Protein AF-A0A4P6QB33-F1 (afdb_monomer_lite)

Secondary structure (DSSP, 8-state):
---HHHHHHHHHHHHHHHHHHHHHHHHHHHHHSS-S-----TTS-TTS-SS-HHHHHHHHHHHHHHHHHT-EEEEE--STT-S-EEEEESS--STT-BSSPHHHHHHHHHTTTSTT--GGG--

Radius of gyration: 20.93 Å; chains: 1; bounding box: 49×25×63 Å

Organism: NCBI:txid2498135

Structure (mmCIF, N/CA/C/O backbone):
data_AF-A0A4P6QB33-F1
#
_entry.id   AF-A0A4P6QB33-F1
#
loop_
_atom_site.group_PDB
_atom_site.id
_atom_site.type_symbol
_atom_site.label_atom_id
_atom_site.label_alt_id
_atom_site.label_comp_id
_atom_site.label_asym_id
_atom_site.label_entity_id
_atom_site.label_seq_id
_atom_site.pdbx_PDB_ins_code
_atom_site.Cartn_x
_atom_site.Cartn_y
_atom_site.Cartn_z
_atom_site.occupancy
_atom_site.B_iso_or_equiv
_atom_site.auth_seq_id
_atom_site.auth_comp_id
_atom_site.auth_asym_id
_atom_site.auth_atom_id
_atom_site.pdbx_PDB_model_num
ATOM 1 N N . MET A 1 1 ? 19.414 1.627 -5.807 1.00 48.09 1 MET A N 1
ATOM 2 C CA . MET A 1 1 ? 18.389 2.635 -5.484 1.00 48.09 1 MET A CA 1
ATOM 3 C C . MET A 1 1 ? 17.222 1.818 -4.961 1.00 48.09 1 MET A C 1
ATOM 5 O O . MET A 1 1 ? 16.695 1.039 -5.733 1.00 48.09 1 MET A O 1
ATOM 9 N N . MET A 1 2 ? 17.026 1.758 -3.642 1.00 47.34 2 MET A N 1
ATOM 10 C CA . MET A 1 2 ? 16.059 0.827 -3.038 1.00 47.34 2 MET A CA 1
ATOM 11 C C . MET A 1 2 ? 14.623 1.266 -3.344 1.00 47.34 2 MET A C 1
ATOM 13 O O . MET A 1 2 ? 14.389 2.452 -3.555 1.00 47.34 2 MET A O 1
ATOM 17 N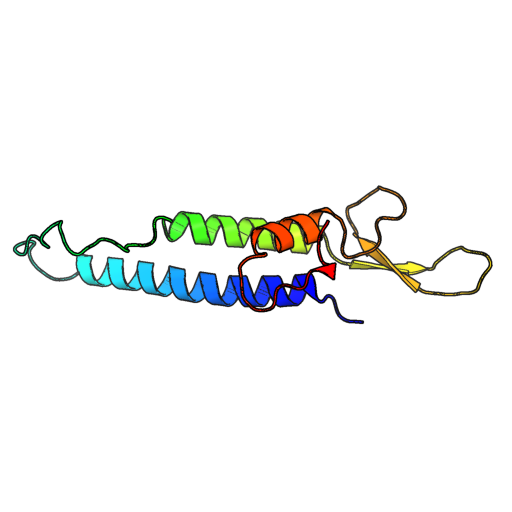 N . ASP A 1 3 ? 13.698 0.304 -3.338 1.00 64.62 3 ASP A N 1
ATOM 18 C CA . ASP A 1 3 ? 12.249 0.418 -3.560 1.00 64.62 3 ASP A CA 1
ATOM 19 C C . ASP A 1 3 ? 11.541 1.370 -2.570 1.00 64.62 3 ASP A C 1
ATOM 21 O O . ASP A 1 3 ? 10.749 0.954 -1.721 1.00 64.62 3 ASP A O 1
ATOM 25 N N . GLU A 1 4 ? 11.831 2.663 -2.669 1.00 85.44 4 GLU A N 1
ATOM 26 C CA . GLU A 1 4 ? 11.494 3.677 -1.669 1.00 85.44 4 GLU A CA 1
ATOM 27 C C . GLU A 1 4 ? 10.008 3.785 -1.287 1.00 85.44 4 GLU A C 1
ATOM 29 O O . GLU A 1 4 ? 9.722 3.769 -0.088 1.00 85.44 4 GLU A O 1
ATOM 34 N N . PRO A 1 5 ? 9.037 3.830 -2.223 1.00 92.38 5 PRO A N 1
ATOM 35 C CA . PRO A 1 5 ? 7.628 3.911 -1.834 1.00 92.38 5 PRO A CA 1
ATOM 36 C C . PRO A 1 5 ? 7.100 2.599 -1.238 1.00 92.38 5 PRO A C 1
ATOM 38 O O . PRO A 1 5 ? 6.248 2.625 -0.356 1.00 92.38 5 PRO A O 1
ATOM 41 N N . THR A 1 6 ? 7.604 1.444 -1.681 1.00 94.38 6 THR A N 1
ATOM 42 C CA . THR A 1 6 ? 7.147 0.124 -1.211 1.00 94.38 6 THR A CA 1
ATOM 43 C C . THR A 1 6 ? 7.629 -0.156 0.207 1.00 94.38 6 THR A C 1
ATOM 45 O O . THR A 1 6 ? 6.852 -0.646 1.025 1.00 94.38 6 THR A O 1
ATOM 48 N N . ALA A 1 7 ? 8.890 0.165 0.515 1.00 94.62 7 ALA A N 1
ATOM 49 C CA . ALA A 1 7 ? 9.418 0.044 1.871 1.00 94.62 7 ALA A CA 1
ATOM 50 C C . ALA A 1 7 ? 8.655 0.961 2.840 1.00 94.62 7 ALA A C 1
ATOM 52 O O . ALA A 1 7 ? 8.153 0.491 3.859 1.00 94.62 7 ALA A O 1
ATOM 53 N N . TRP A 1 8 ? 8.468 2.230 2.465 1.00 95.75 8 TRP A N 1
ATOM 54 C CA . TRP A 1 8 ? 7.712 3.190 3.270 1.00 95.75 8 TRP A CA 1
ATOM 55 C C . TRP A 1 8 ? 6.251 2.764 3.492 1.00 95.75 8 TRP A C 1
ATOM 57 O O . TRP A 1 8 ? 5.763 2.816 4.619 1.00 95.75 8 TRP A O 1
ATOM 67 N N . LEU A 1 9 ? 5.553 2.277 2.456 1.00 96.88 9 LEU A N 1
ATOM 68 C CA . LEU A 1 9 ? 4.184 1.761 2.594 1.00 96.88 9 LEU A CA 1
ATOM 69 C C . LEU A 1 9 ? 4.102 0.607 3.600 1.00 96.88 9 LEU A C 1
ATOM 71 O O . LEU A 1 9 ? 3.196 0.588 4.432 1.00 96.88 9 LEU A O 1
ATOM 75 N N . ARG A 1 10 ? 5.061 -0.330 3.566 1.00 96.62 10 ARG A N 1
ATOM 76 C CA . ARG A 1 10 ? 5.112 -1.441 4.528 1.00 96.62 10 ARG A CA 1
ATOM 77 C C . ARG A 1 10 ? 5.269 -0.933 5.960 1.00 96.62 10 ARG A C 1
ATOM 79 O O . ARG A 1 10 ? 4.524 -1.376 6.824 1.00 96.62 10 ARG A O 1
ATOM 86 N N . GLU A 1 11 ? 6.143 0.041 6.200 1.00 96.56 11 GLU A N 1
ATOM 87 C CA . GLU A 1 11 ? 6.308 0.646 7.529 1.00 96.56 11 GLU A CA 1
ATOM 88 C C . GLU A 1 11 ? 5.034 1.349 8.025 1.00 96.56 11 GLU A C 1
ATOM 90 O O . GLU A 1 11 ? 4.640 1.183 9.184 1.00 96.56 11 GLU A O 1
ATOM 95 N N . VAL A 1 12 ? 4.361 2.106 7.149 1.00 96.38 12 VAL A N 1
ATOM 96 C CA . VAL A 1 12 ? 3.084 2.767 7.464 1.00 96.38 12 VAL A CA 1
ATOM 97 C C . VAL A 1 12 ? 2.027 1.733 7.849 1.00 96.38 12 VAL A C 1
ATOM 99 O O . VAL A 1 12 ? 1.358 1.881 8.873 1.00 96.38 12 VAL A O 1
ATOM 102 N N . TRP A 1 13 ? 1.900 0.661 7.071 1.00 97.56 13 TRP A N 1
ATOM 103 C CA . TRP A 1 13 ? 0.946 -0.407 7.348 1.00 97.56 13 TRP A CA 1
ATOM 104 C C . TRP A 1 13 ? 1.282 -1.211 8.599 1.00 97.56 13 TRP A C 1
ATOM 106 O O . TRP A 1 13 ? 0.370 -1.558 9.341 1.00 97.56 13 TRP A O 1
ATOM 116 N N . ASP A 1 14 ? 2.557 -1.458 8.892 1.00 97.69 14 ASP A N 1
ATOM 117 C CA . ASP A 1 14 ? 2.975 -2.120 10.131 1.00 97.69 14 ASP A CA 1
ATOM 118 C C . ASP A 1 14 ? 2.629 -1.268 11.367 1.00 97.69 14 ASP A C 1
ATOM 120 O O . ASP A 1 14 ? 2.301 -1.791 12.437 1.00 97.69 14 ASP A O 1
ATOM 124 N N . ALA A 1 15 ? 2.684 0.063 11.254 1.00 95.06 15 ALA A N 1
ATOM 125 C CA . ALA A 1 15 ? 2.237 0.968 12.312 1.00 95.06 15 ALA A CA 1
ATOM 126 C C . ALA A 1 15 ? 0.704 0.991 12.459 1.00 95.06 15 ALA A C 1
ATOM 128 O O . ALA A 1 15 ? 0.191 0.913 13.583 1.00 95.06 15 ALA A O 1
ATOM 129 N N . ASP A 1 16 ? -0.025 1.061 11.343 1.00 93.88 16 ASP A N 1
ATOM 130 C CA . ASP A 1 16 ? -1.490 1.049 11.334 1.00 93.88 16 ASP A CA 1
ATOM 131 C C . ASP A 1 16 ? -2.042 -0.292 11.854 1.00 93.88 16 ASP A C 1
ATOM 133 O O . ASP A 1 16 ? -2.946 -0.303 12.688 1.00 93.88 16 ASP A O 1
ATOM 137 N N . GLU A 1 17 ? -1.453 -1.422 11.452 1.00 95.25 17 GLU A N 1
ATOM 138 C CA . GLU A 1 17 ? -1.830 -2.760 11.915 1.00 95.25 17 GLU A CA 1
ATOM 139 C C . GLU A 1 17 ? -1.619 -2.916 13.425 1.00 95.25 17 GLU A C 1
ATOM 141 O O . GLU A 1 17 ? -2.519 -3.384 14.127 1.00 95.25 17 GLU A O 1
ATOM 146 N N . ARG A 1 18 ? -0.460 -2.495 13.954 1.00 94.44 18 ARG A N 1
ATOM 147 C CA . ARG A 1 18 ? -0.213 -2.510 15.407 1.00 94.44 18 ARG A CA 1
ATOM 148 C C . ARG A 1 18 ? -1.266 -1.699 16.162 1.00 94.44 18 ARG A C 1
ATOM 150 O O . ARG A 1 18 ? -1.750 -2.153 17.197 1.00 94.44 18 ARG A O 1
ATOM 157 N N . SER A 1 19 ? -1.644 -0.537 15.631 1.00 89.06 19 SER A N 1
ATOM 158 C CA . SER A 1 19 ? -2.665 0.324 16.239 1.00 89.06 19 SER A CA 1
ATOM 159 C C . SER A 1 19 ? -4.054 -0.322 16.193 1.00 89.06 19 SER A C 1
ATOM 161 O O . SER A 1 19 ? -4.749 -0.349 17.207 1.00 89.06 19 SER A O 1
ATOM 163 N N . ALA A 1 20 ? -4.439 -0.910 15.057 1.00 89.19 20 ALA A N 1
ATOM 164 C CA . ALA A 1 20 ? -5.718 -1.603 14.897 1.00 89.19 20 ALA A CA 1
ATOM 165 C C . ALA A 1 20 ? -5.846 -2.803 15.850 1.00 89.19 20 ALA A C 1
ATOM 167 O O . ALA A 1 20 ? -6.857 -2.946 16.538 1.00 89.19 20 ALA A O 1
ATOM 168 N N . ARG A 1 21 ? -4.793 -3.624 15.962 1.00 88.31 21 ARG A N 1
ATOM 1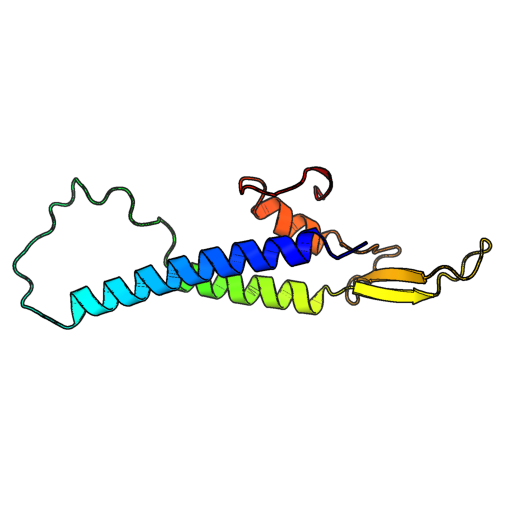69 C CA . ARG A 1 21 ? -4.762 -4.787 16.867 1.00 88.31 21 ARG A CA 1
ATOM 170 C C . ARG A 1 21 ? -4.837 -4.392 18.342 1.00 88.31 21 ARG A C 1
ATOM 172 O O . ARG A 1 21 ? -5.448 -5.110 19.134 1.00 88.31 21 ARG A O 1
ATOM 179 N N . ALA A 1 22 ? -4.242 -3.258 18.719 1.00 85.44 22 ALA A N 1
ATOM 180 C CA . ALA A 1 22 ? -4.338 -2.736 20.081 1.00 85.44 22 ALA A CA 1
ATOM 181 C C . ALA A 1 22 ? -5.776 -2.314 20.437 1.00 85.44 22 ALA A C 1
ATOM 183 O O . ALA A 1 22 ? -6.233 -2.588 21.546 1.00 85.44 22 ALA A O 1
ATOM 184 N N . ILE A 1 23 ? -6.502 -1.700 19.493 1.00 81.69 23 ILE A N 1
ATOM 185 C CA . ILE A 1 23 ? -7.911 -1.312 19.676 1.00 81.69 23 ILE A CA 1
ATOM 186 C C . ILE A 1 23 ? -8.805 -2.550 19.816 1.00 81.69 23 ILE A C 1
ATOM 188 O O . ILE A 1 23 ? -9.616 -2.609 20.740 1.00 81.69 23 ILE A O 1
ATOM 192 N N . ASP A 1 24 ? -8.636 -3.544 18.942 1.00 75.62 24 ASP A N 1
ATOM 193 C CA . ASP A 1 24 ? -9.416 -4.789 18.977 1.00 75.62 24 ASP A CA 1
ATOM 194 C C . ASP A 1 24 ? -9.224 -5.540 20.309 1.00 75.62 24 ASP A C 1
ATOM 196 O O . ASP A 1 24 ? -10.184 -5.871 21.007 1.00 75.62 24 ASP A O 1
ATOM 200 N N . SER A 1 25 ? -7.971 -5.668 20.756 1.00 66.94 25 SER A N 1
ATOM 201 C CA . SER A 1 25 ? -7.637 -6.300 22.041 1.00 66.94 25 SER A CA 1
ATOM 202 C C . SER A 1 25 ? -8.259 -5.570 23.240 1.00 66.94 25 SER A C 1
ATOM 204 O O . SER A 1 25 ? -8.743 -6.206 24.176 1.00 66.94 25 SER A O 1
ATOM 206 N N . ALA A 1 26 ? -8.286 -4.233 23.219 1.00 60.84 26 ALA A N 1
ATOM 207 C CA . ALA A 1 26 ? -8.917 -3.437 24.271 1.00 60.84 26 ALA A CA 1
ATOM 208 C C . ALA A 1 26 ? -10.453 -3.563 24.261 1.00 60.84 26 ALA A C 1
ATOM 210 O O . ALA A 1 26 ? -11.074 -3.580 25.326 1.00 60.84 26 ALA A O 1
ATOM 211 N N . SER A 1 27 ? -11.066 -3.698 23.078 1.00 58.94 27 SER A N 1
ATOM 212 C CA . SER A 1 27 ? -12.504 -3.959 22.936 1.00 58.94 27 SER A CA 1
ATOM 213 C C . SER A 1 27 ? -12.888 -5.306 23.558 1.00 58.94 27 SER A C 1
ATOM 215 O O . SER A 1 27 ? -13.860 -5.394 24.307 1.00 58.94 27 SER A O 1
ATOM 217 N N . VAL A 1 28 ? -12.076 -6.345 23.343 1.00 54.44 28 VAL A N 1
ATOM 218 C CA . VAL A 1 28 ? -12.279 -7.676 23.938 1.00 54.44 28 VAL A CA 1
ATOM 219 C C . VAL A 1 28 ? -12.172 -7.644 25.469 1.00 54.44 28 VAL A C 1
ATOM 221 O O . VAL A 1 28 ? -13.015 -8.228 26.151 1.00 54.44 28 VAL A O 1
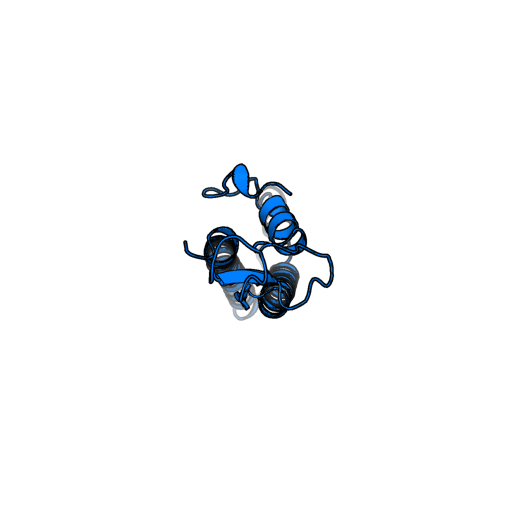ATOM 224 N N . ILE A 1 29 ? -11.204 -6.911 26.032 1.00 50.81 29 ILE A N 1
ATOM 225 C CA . ILE A 1 29 ? -11.030 -6.793 27.493 1.00 50.81 29 ILE A CA 1
ATOM 226 C C . ILE A 1 29 ? -12.239 -6.117 28.158 1.00 50.81 29 ILE A C 1
ATOM 228 O O . ILE A 1 29 ? -12.682 -6.576 29.208 1.00 50.81 29 ILE A O 1
ATOM 232 N N . LEU A 1 30 ? -12.827 -5.092 27.530 1.00 52.09 30 LEU A N 1
ATOM 233 C CA . LEU A 1 30 ? -14.056 -4.452 28.024 1.00 52.09 30 LEU A CA 1
ATOM 234 C C . LEU A 1 30 ? -15.288 -5.372 27.983 1.00 52.09 30 LEU A C 1
ATOM 236 O O . LEU A 1 30 ? -16.281 -5.069 28.637 1.00 52.09 30 LEU A O 1
ATOM 240 N N . THR A 1 31 ? -15.249 -6.471 27.223 1.00 51.84 31 THR A N 1
ATOM 241 C CA . THR A 1 31 ? -16.415 -7.350 27.028 1.00 51.84 31 THR A CA 1
ATOM 242 C C . THR A 1 31 ? -16.374 -8.616 27.899 1.00 51.84 31 THR A C 1
ATOM 244 O O . THR A 1 31 ? -17.413 -9.233 28.113 1.00 51.84 31 THR A O 1
ATOM 247 N N . ILE A 1 32 ? -15.204 -9.024 28.416 1.00 47.69 32 ILE A N 1
ATOM 248 C CA . ILE A 1 32 ? -15.018 -10.332 29.090 1.00 47.69 32 ILE A CA 1
ATOM 249 C C . ILE A 1 32 ? -15.077 -10.259 30.635 1.00 47.69 32 ILE A C 1
ATOM 251 O O . ILE A 1 32 ? -15.118 -11.293 31.298 1.00 47.69 32 ILE A O 1
ATOM 255 N N . GLY A 1 33 ? -15.189 -9.077 31.244 1.00 50.22 33 GLY A N 1
ATOM 256 C CA . GLY A 1 33 ? -15.356 -8.939 32.695 1.00 50.22 33 GLY A CA 1
ATOM 257 C C . GLY A 1 33 ? -16.316 -7.813 33.061 1.00 50.22 33 GLY A C 1
ATOM 258 O O . GLY A 1 33 ? -16.090 -6.676 32.676 1.00 50.22 33 GLY A O 1
ATOM 259 N N . ASP A 1 34 ? -17.338 -8.155 33.843 1.00 42.34 34 ASP A N 1
ATOM 260 C CA . ASP A 1 34 ? -18.316 -7.286 34.506 1.00 42.34 34 ASP A CA 1
ATOM 261 C C . ASP A 1 34 ? -19.539 -6.791 33.712 1.00 42.34 34 ASP A C 1
ATOM 263 O O . ASP A 1 34 ? -19.495 -5.962 32.811 1.00 42.34 34 ASP A O 1
ATOM 267 N N . THR A 1 35 ? -20.696 -7.283 34.168 1.00 45.19 35 THR A N 1
ATOM 268 C CA . THR A 1 35 ? -21.888 -6.499 34.519 1.00 45.19 35 THR A CA 1
ATOM 269 C C . THR A 1 35 ? -21.955 -5.099 33.896 1.00 45.19 35 THR A C 1
ATOM 271 O O . THR A 1 35 ? -21.424 -4.128 34.433 1.00 45.19 35 THR A O 1
ATOM 274 N N . VAL A 1 36 ? -22.702 -4.971 32.798 1.00 45.44 36 VAL A N 1
ATOM 275 C CA . VAL A 1 36 ? -23.036 -3.680 32.185 1.00 45.44 36 VAL A CA 1
ATOM 276 C C . VAL A 1 36 ? -23.916 -2.871 33.147 1.00 45.44 36 VAL A C 1
ATOM 278 O O . VAL A 1 36 ? -25.143 -2.929 33.109 1.00 45.44 36 VAL A O 1
ATOM 281 N N . ARG A 1 37 ? -23.294 -2.091 34.034 1.00 45.00 37 ARG A N 1
ATOM 282 C CA . ARG A 1 37 ? -23.941 -0.962 34.712 1.00 45.00 37 ARG A CA 1
ATOM 283 C C . ARG A 1 37 ? -22.980 0.212 34.821 1.00 45.00 37 ARG A C 1
ATOM 285 O O . ARG A 1 37 ? -22.516 0.586 35.887 1.00 45.00 37 ARG A O 1
ATOM 292 N N . GLY A 1 38 ? -22.727 0.803 33.667 1.00 38.75 38 GLY A N 1
ATOM 293 C CA . GLY A 1 38 ? -22.021 2.062 33.519 1.00 38.75 38 GLY A CA 1
ATOM 294 C C . GLY A 1 38 ? -22.227 2.537 32.097 1.00 38.75 38 GLY A C 1
ATOM 295 O O . GLY A 1 38 ? -21.399 2.278 31.234 1.00 38.75 38 GLY A O 1
ATOM 296 N N . SER A 1 39 ? -23.381 3.154 31.842 1.00 45.19 39 SER A N 1
ATOM 297 C CA . SER A 1 39 ? -23.625 3.921 30.623 1.00 45.19 39 SER A CA 1
ATOM 298 C C . SER A 1 39 ? -22.492 4.930 30.476 1.00 45.19 39 SER A C 1
ATOM 300 O O . SER A 1 39 ? -22.464 5.924 31.200 1.00 45.19 39 SER A O 1
ATOM 302 N N . ILE A 1 40 ? -21.561 4.671 29.561 1.00 50.38 40 ILE A N 1
ATOM 303 C CA . ILE A 1 40 ? -20.620 5.686 29.095 1.00 50.38 40 ILE A CA 1
ATOM 304 C C . ILE A 1 40 ? -21.489 6.826 28.539 1.00 50.38 40 ILE A C 1
ATOM 306 O O . ILE A 1 40 ? -22.298 6.560 27.645 1.00 50.38 40 ILE A O 1
ATOM 310 N N . PRO A 1 41 ? -21.404 8.057 29.075 1.00 45.22 41 PRO A N 1
ATOM 311 C CA . PRO A 1 41 ? -22.171 9.175 28.546 1.00 45.22 41 PRO A CA 1
ATOM 312 C C . PRO A 1 41 ? -21.804 9.368 27.067 1.00 45.22 41 PRO A C 1
ATOM 314 O O . PRO A 1 41 ? -20.616 9.346 26.727 1.00 45.22 41 PRO A O 1
ATOM 317 N N . PRO A 1 42 ? -22.783 9.539 26.165 1.00 47.88 42 PRO A N 1
ATOM 318 C CA . PRO A 1 42 ? -22.522 9.612 24.729 1.00 47.88 42 PRO A CA 1
ATOM 319 C C . PRO A 1 42 ? -21.727 10.864 24.305 1.00 47.88 42 PRO A C 1
ATOM 321 O O . PRO A 1 42 ? -21.259 10.922 23.168 1.00 47.88 42 PRO A O 1
ATOM 324 N N . GLU A 1 43 ? -21.528 11.847 25.189 1.00 48.25 43 GLU A N 1
ATOM 325 C CA . GLU A 1 43 ? -20.941 13.146 24.833 1.00 48.25 43 GLU A CA 1
ATOM 326 C C . GLU A 1 43 ? -19.405 13.197 24.678 1.00 48.25 43 GLU A C 1
ATOM 328 O O . GLU A 1 43 ? -18.937 14.019 23.884 1.00 48.25 43 GLU A O 1
ATOM 333 N N . ASP A 1 44 ? -18.631 12.298 25.304 1.00 43.88 44 ASP A N 1
ATOM 334 C CA . ASP A 1 44 ? -17.149 12.371 25.312 1.00 43.88 44 ASP A CA 1
ATOM 335 C C . ASP A 1 44 ? -16.439 11.302 24.450 1.00 43.88 44 ASP A C 1
ATOM 337 O O . ASP A 1 44 ? -15.212 11.228 24.396 1.00 43.88 44 ASP A O 1
ATOM 341 N N . SER A 1 45 ? -17.189 10.497 23.688 1.00 45.72 45 SER A N 1
ATOM 342 C CA . SER A 1 45 ? -16.648 9.417 22.832 1.00 45.72 45 SER A CA 1
ATOM 343 C C . SER A 1 45 ? -16.154 9.859 21.440 1.00 45.72 45 SER A C 1
ATOM 345 O O . SER A 1 45 ? -15.911 9.023 20.566 1.00 45.72 45 SER A O 1
ATOM 347 N N . LYS A 1 46 ? -16.004 11.168 21.203 1.00 43.62 46 LYS A N 1
ATOM 348 C CA . LYS A 1 46 ? -15.985 11.785 19.857 1.00 43.62 46 LYS A CA 1
ATOM 349 C C . LYS A 1 46 ? -14.808 11.440 18.935 1.00 43.62 46 LYS A C 1
ATOM 351 O O . LYS A 1 46 ? -14.788 11.913 17.806 1.00 43.62 46 LYS A O 1
ATOM 356 N N . PHE A 1 47 ? -13.870 10.597 19.353 1.00 45.41 47 PHE A N 1
ATOM 357 C CA . PHE A 1 47 ? -12.784 10.132 18.486 1.00 45.41 47 PHE A CA 1
ATOM 358 C C . PHE A 1 47 ? -12.522 8.630 18.612 1.00 45.41 47 PHE A C 1
ATOM 360 O O . PHE A 1 47 ? -11.379 8.182 18.524 1.00 45.41 47 PHE A O 1
ATOM 367 N N . ARG A 1 48 ? -13.569 7.807 18.763 1.00 50.50 48 ARG A N 1
ATOM 368 C CA . ARG A 1 48 ? -13.450 6.441 18.238 1.00 50.50 48 ARG A CA 1
ATOM 369 C C . ARG A 1 48 ? -13.220 6.578 16.734 1.00 50.50 48 ARG A C 1
ATOM 371 O O . ARG A 1 48 ? -14.055 7.157 16.045 1.00 50.50 48 ARG A O 1
ATOM 378 N N . SER A 1 49 ? -12.041 6.146 16.277 1.00 57.66 49 SER A N 1
ATOM 379 C CA . SER A 1 49 ? -11.665 6.049 14.863 1.00 57.66 49 SER A CA 1
ATOM 380 C C . SER A 1 49 ? -12.896 5.691 14.030 1.00 57.66 49 SER A C 1
ATOM 382 O O . SER A 1 49 ? -13.516 4.662 14.280 1.00 57.66 49 SER A O 1
ATOM 384 N N . LEU A 1 50 ? -13.253 6.537 13.058 1.00 68.00 50 LEU A N 1
ATOM 385 C CA . LEU A 1 50 ? -14.381 6.299 12.142 1.00 68.00 50 LEU A CA 1
ATOM 386 C C . LEU A 1 50 ? -14.199 5.028 11.289 1.00 68.00 50 LEU A C 1
ATOM 388 O O . LEU A 1 50 ? -15.089 4.670 10.527 1.00 68.00 50 LEU A O 1
ATOM 392 N N . ILE A 1 51 ? -13.038 4.378 11.387 1.00 77.94 51 ILE A N 1
ATOM 393 C CA . ILE A 1 51 ? -12.679 3.164 10.667 1.00 77.94 51 ILE A CA 1
ATOM 394 C C . ILE A 1 51 ? -12.752 1.983 11.640 1.00 77.94 51 ILE A C 1
ATOM 396 O O . ILE A 1 51 ? -12.052 1.988 12.659 1.00 77.94 51 ILE A O 1
ATOM 400 N N . ASP A 1 52 ? -13.572 0.986 11.296 1.00 87.06 52 ASP A N 1
ATOM 401 C CA . ASP A 1 52 ? -13.614 -0.322 11.955 1.00 87.06 52 ASP A CA 1
ATOM 402 C C . ASP A 1 52 ? -12.218 -0.983 11.881 1.00 87.06 52 ASP A C 1
ATOM 404 O O . ASP A 1 52 ? -11.646 -1.078 10.787 1.00 87.06 52 ASP A O 1
ATOM 408 N N . PRO A 1 53 ? -11.627 -1.423 13.010 1.00 89.81 53 PRO A N 1
ATOM 409 C CA . PRO A 1 53 ? -10.320 -2.078 13.007 1.00 89.81 53 PRO A CA 1
ATOM 410 C C . PRO A 1 53 ? -10.240 -3.299 12.080 1.00 89.81 53 PRO A C 1
ATOM 412 O O . PRO A 1 53 ? -9.200 -3.520 11.460 1.00 89.81 53 PRO A O 1
ATOM 415 N N . THR A 1 54 ? -11.325 -4.062 11.940 1.00 90.06 54 THR A N 1
ATOM 416 C CA . THR A 1 54 ? -11.414 -5.234 11.057 1.00 90.06 54 THR A CA 1
ATOM 417 C C . THR A 1 54 ? -11.293 -4.821 9.596 1.00 90.06 54 THR A C 1
ATOM 419 O O . THR A 1 54 ? -10.502 -5.406 8.852 1.00 90.06 54 THR A O 1
ATOM 422 N N . ASP A 1 55 ? -12.011 -3.768 9.199 1.00 90.56 55 ASP A N 1
ATOM 423 C CA . ASP A 1 55 ? -11.970 -3.239 7.834 1.00 90.56 55 ASP A CA 1
ATOM 424 C C . ASP A 1 55 ? -10.587 -2.671 7.499 1.00 90.56 55 ASP A C 1
ATOM 426 O O . ASP A 1 55 ? -10.074 -2.874 6.395 1.00 90.56 55 ASP A O 1
ATOM 430 N N . LEU A 1 56 ? -9.940 -1.994 8.456 1.00 92.38 56 LEU A N 1
ATOM 431 C CA . LEU A 1 56 ? -8.577 -1.492 8.282 1.00 92.38 56 LEU A CA 1
ATOM 432 C C . LEU A 1 56 ? -7.580 -2.635 8.054 1.00 92.38 56 LEU A C 1
ATOM 434 O O . LEU A 1 56 ? -6.758 -2.553 7.140 1.00 92.38 56 LEU A O 1
ATOM 438 N N . LEU A 1 57 ? -7.658 -3.700 8.856 1.00 95.06 57 LEU A N 1
ATOM 439 C CA . LEU A 1 57 ? -6.796 -4.874 8.707 1.00 95.06 57 LEU A CA 1
ATOM 440 C C . LEU A 1 57 ? -7.032 -5.581 7.366 1.00 95.06 57 LEU A C 1
ATOM 442 O O . LEU A 1 57 ? -6.066 -5.942 6.693 1.00 95.06 57 LEU A O 1
ATOM 446 N N . ALA A 1 58 ? -8.293 -5.724 6.945 1.00 96.12 58 ALA A N 1
ATOM 447 C CA . ALA A 1 58 ? -8.642 -6.297 5.648 1.00 96.12 58 ALA A CA 1
ATOM 448 C C . ALA A 1 58 ? -8.104 -5.451 4.480 1.00 96.12 58 ALA A C 1
ATOM 450 O O . ALA A 1 58 ? -7.562 -6.001 3.518 1.00 96.12 58 ALA A O 1
ATOM 451 N N . ARG A 1 59 ? -8.184 -4.114 4.574 1.00 96.38 59 ARG A N 1
ATOM 452 C CA . ARG A 1 59 ? -7.593 -3.205 3.580 1.00 96.38 59 ARG A CA 1
ATOM 453 C C . ARG A 1 59 ? -6.074 -3.357 3.508 1.00 96.38 59 ARG A C 1
ATOM 455 O O . ARG A 1 59 ? -5.544 -3.498 2.411 1.00 96.38 59 ARG A O 1
ATOM 462 N N . ILE A 1 60 ? -5.384 -3.356 4.651 1.00 97.25 60 ILE A N 1
ATOM 463 C CA . ILE A 1 60 ? -3.921 -3.515 4.712 1.00 97.25 60 ILE A CA 1
ATOM 464 C C . ILE A 1 60 ? -3.489 -4.847 4.084 1.00 97.25 60 ILE A C 1
ATOM 466 O O . ILE A 1 60 ? -2.535 -4.876 3.305 1.00 97.25 60 ILE A O 1
ATOM 470 N N . ASP A 1 61 ? -4.190 -5.946 4.382 1.00 98.19 61 ASP A N 1
ATOM 471 C CA . ASP A 1 61 ? -3.911 -7.252 3.771 1.00 98.19 61 ASP A CA 1
ATOM 472 C C . ASP A 1 61 ? -4.075 -7.207 2.243 1.00 98.19 61 ASP A C 1
ATOM 474 O O . ASP A 1 61 ? -3.190 -7.651 1.507 1.00 98.19 61 ASP A O 1
ATOM 478 N N . ALA A 1 62 ? -5.160 -6.605 1.749 1.00 98.19 62 ALA A N 1
ATOM 479 C CA . ALA A 1 62 ? -5.382 -6.443 0.316 1.00 98.19 62 ALA A CA 1
ATOM 480 C C . ALA A 1 62 ? -4.277 -5.604 -0.352 1.00 98.19 62 ALA A C 1
ATOM 482 O O . ALA A 1 62 ? -3.731 -6.007 -1.380 1.00 98.19 62 ALA A O 1
ATOM 483 N N . GLU A 1 63 ? -3.903 -4.467 0.234 1.00 97.81 63 GLU A N 1
ATOM 484 C CA . GLU A 1 63 ? -2.876 -3.576 -0.316 1.00 97.81 63 GLU A CA 1
ATOM 485 C C . GLU A 1 63 ? -1.480 -4.221 -0.318 1.00 97.81 63 GLU A C 1
ATOM 487 O O . GLU A 1 63 ? -0.748 -4.096 -1.305 1.00 97.81 63 GLU A O 1
ATOM 492 N N . ARG A 1 64 ? -1.127 -4.997 0.718 1.00 97.88 64 ARG A N 1
ATOM 493 C CA . ARG A 1 64 ? 0.114 -5.793 0.738 1.00 97.88 64 ARG A CA 1
ATOM 494 C C . ARG A 1 64 ? 0.157 -6.812 -0.396 1.00 97.88 64 ARG A C 1
ATOM 496 O O . ARG A 1 64 ? 1.164 -6.888 -1.098 1.00 97.88 64 ARG A O 1
ATOM 503 N N . ARG A 1 65 ? -0.943 -7.535 -0.634 1.00 97.44 65 ARG A N 1
ATOM 504 C CA . ARG A 1 65 ? -1.039 -8.485 -1.757 1.00 97.44 65 ARG A CA 1
ATOM 505 C C . ARG A 1 65 ? -0.902 -7.783 -3.105 1.00 97.44 65 ARG A C 1
ATOM 507 O O . ARG A 1 65 ? -0.263 -8.326 -4.004 1.00 97.44 65 ARG A O 1
ATOM 514 N N . ILE A 1 66 ? -1.446 -6.571 -3.250 1.00 96.25 66 ILE A N 1
ATOM 515 C CA . ILE A 1 66 ? -1.249 -5.771 -4.466 1.00 96.25 66 ILE A CA 1
ATOM 516 C C . ILE A 1 66 ? 0.238 -5.432 -4.654 1.00 96.25 66 ILE A C 1
ATOM 518 O O . ILE A 1 66 ? 0.741 -5.580 -5.767 1.00 96.25 66 ILE A O 1
ATOM 522 N N . LEU A 1 67 ? 0.972 -5.043 -3.603 1.00 94.81 67 LEU A N 1
ATOM 523 C CA . LEU A 1 67 ? 2.419 -4.797 -3.722 1.00 94.81 67 LEU A CA 1
ATOM 524 C C . LEU A 1 67 ? 3.215 -6.060 -4.070 1.00 94.81 67 LEU A C 1
ATOM 526 O O . LEU A 1 67 ? 4.146 -5.979 -4.870 1.00 94.81 67 LEU A O 1
ATOM 530 N N . ASP A 1 68 ? 2.851 -7.216 -3.514 1.00 94.69 68 ASP A N 1
ATOM 531 C CA . ASP A 1 68 ? 3.522 -8.486 -3.821 1.00 94.69 68 ASP A CA 1
ATOM 532 C C . ASP A 1 68 ? 3.353 -8.872 -5.300 1.00 94.69 68 ASP A C 1
ATOM 534 O O . ASP A 1 68 ? 4.298 -9.338 -5.946 1.00 94.69 68 ASP A O 1
ATOM 538 N N . VAL A 1 69 ? 2.165 -8.614 -5.857 1.00 94.81 69 VAL A N 1
ATOM 539 C CA . VAL A 1 69 ? 1.856 -8.770 -7.285 1.00 94.81 69 VAL A CA 1
ATOM 540 C C . VAL A 1 69 ? 2.626 -7.737 -8.119 1.00 94.81 69 VAL A C 1
ATOM 542 O O . VAL A 1 69 ? 3.209 -8.075 -9.144 1.00 94.81 69 VAL A O 1
ATOM 545 N N . HIS A 1 70 ? 2.727 -6.488 -7.663 1.00 93.62 70 HIS A N 1
ATOM 546 C CA . HIS A 1 70 ? 3.404 -5.404 -8.381 1.00 93.62 70 HIS A CA 1
ATOM 547 C C . HIS A 1 70 ? 4.913 -5.286 -8.111 1.00 93.62 70 HIS A C 1
ATOM 549 O O . HIS A 1 70 ? 5.471 -4.206 -8.270 1.00 93.62 70 HIS A O 1
ATOM 555 N N . ARG A 1 71 ? 5.611 -6.373 -7.776 1.00 91.44 71 ARG A N 1
ATOM 556 C CA . ARG A 1 71 ? 7.048 -6.356 -7.440 1.00 91.44 71 ARG A CA 1
ATOM 557 C C . ARG A 1 71 ? 7.988 -5.973 -8.605 1.00 91.44 71 ARG A C 1
ATOM 559 O O . ARG A 1 71 ? 7.655 -6.250 -9.769 1.00 91.44 71 ARG A O 1
ATOM 566 N N . PRO A 1 72 ? 9.175 -5.402 -8.310 1.00 90.88 72 PRO A N 1
ATOM 567 C CA . PRO A 1 72 ? 10.199 -5.130 -9.311 1.00 90.88 72 PRO A CA 1
ATOM 568 C C . PRO A 1 72 ? 10.827 -6.431 -9.825 1.00 90.88 72 PRO A C 1
ATOM 570 O O . PRO A 1 72 ? 11.085 -7.372 -9.075 1.00 90.88 72 PRO A O 1
ATOM 573 N N . VAL A 1 73 ? 11.107 -6.471 -11.123 1.00 88.94 73 VAL A N 1
ATOM 574 C CA . VAL A 1 73 ? 11.880 -7.515 -11.797 1.00 88.94 73 VAL A CA 1
ATOM 575 C C . VAL A 1 73 ? 12.987 -6.837 -12.580 1.00 88.94 73 VAL A C 1
ATOM 577 O O . VAL A 1 73 ? 12.748 -5.898 -13.343 1.00 88.94 73 VAL A O 1
ATOM 580 N N . ARG A 1 74 ? 14.211 -7.331 -12.396 1.00 87.69 74 ARG A N 1
ATOM 581 C CA . ARG A 1 74 ? 15.365 -6.882 -13.169 1.00 87.69 74 ARG A CA 1
ATOM 582 C C . ARG A 1 74 ? 15.328 -7.518 -14.543 1.00 87.69 74 ARG A C 1
ATOM 584 O O . ARG A 1 74 ? 15.390 -8.739 -14.665 1.00 87.69 74 ARG A O 1
ATOM 591 N N . VAL A 1 75 ? 15.253 -6.682 -15.567 1.00 85.12 75 VAL A N 1
ATOM 592 C CA . VAL A 1 75 ? 15.321 -7.107 -16.963 1.00 85.12 75 VAL A CA 1
ATOM 593 C C . VAL A 1 75 ? 16.514 -6.449 -17.636 1.00 85.12 75 VAL A C 1
ATOM 595 O O . VAL A 1 75 ? 16.871 -5.309 -17.328 1.00 85.12 75 VAL A O 1
ATOM 598 N N . ARG A 1 76 ? 17.146 -7.178 -18.556 1.00 81.44 76 ARG A N 1
ATOM 599 C CA . ARG A 1 76 ? 18.237 -6.637 -19.365 1.00 81.44 76 ARG A CA 1
ATOM 600 C C . ARG A 1 76 ? 17.652 -5.620 -20.345 1.00 81.44 76 ARG A C 1
ATOM 602 O O . ARG A 1 76 ? 16.739 -5.960 -21.101 1.00 81.44 76 ARG A O 1
ATOM 609 N N . SER A 1 77 ? 18.140 -4.383 -20.316 1.00 76.69 77 SER A N 1
ATOM 610 C CA . SER A 1 77 ? 17.788 -3.387 -21.324 1.00 76.69 77 SER A CA 1
ATOM 611 C C . SER A 1 77 ? 18.375 -3.828 -22.661 1.00 76.69 77 SER A C 1
ATOM 613 O O . SER A 1 77 ? 19.543 -4.193 -22.745 1.00 76.69 77 SER A O 1
ATOM 615 N N . THR A 1 78 ? 17.548 -3.860 -23.702 1.00 68.06 78 THR A N 1
ATOM 616 C CA . THR A 1 78 ? 17.934 -4.312 -25.050 1.00 68.06 78 THR A CA 1
ATOM 617 C C . THR A 1 78 ? 18.321 -3.143 -25.966 1.00 68.06 78 THR A C 1
ATOM 619 O O . THR A 1 78 ? 18.342 -3.306 -27.179 1.00 68.06 78 THR A O 1
ATOM 622 N N . GLY A 1 79 ? 18.564 -1.952 -25.403 1.00 65.88 79 GLY A N 1
ATOM 623 C CA . GLY A 1 79 ? 18.863 -0.733 -26.161 1.00 65.88 79 GLY A CA 1
ATOM 624 C C . GLY 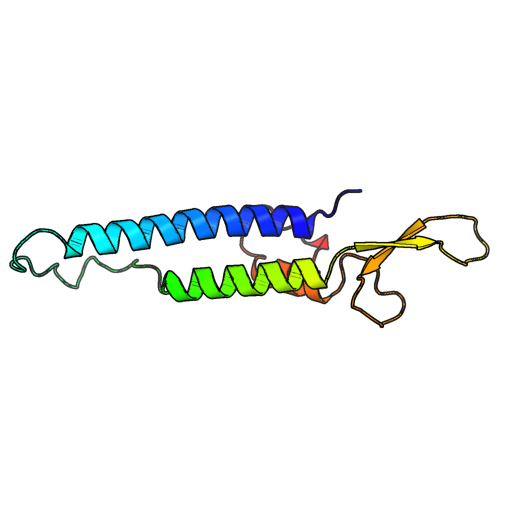A 1 79 ? 20.335 -0.581 -26.565 1.00 65.88 79 GLY A C 1
ATOM 625 O O . GLY A 1 79 ? 21.225 -1.147 -25.938 1.00 65.88 79 GLY A O 1
ATOM 626 N N . ASP A 1 80 ? 20.577 0.261 -27.575 1.00 57.09 80 ASP A N 1
ATOM 627 C CA . ASP A 1 80 ? 21.878 0.487 -28.237 1.00 57.09 80 ASP A CA 1
ATOM 628 C C . ASP A 1 80 ? 22.973 1.147 -27.364 1.00 57.09 80 ASP A C 1
ATOM 630 O O . ASP A 1 80 ? 24.081 1.384 -27.840 1.00 57.09 80 ASP A O 1
ATOM 634 N N . LEU A 1 81 ? 22.694 1.461 -26.091 1.00 57.62 81 LEU A N 1
ATOM 635 C CA . LEU A 1 81 ? 23.586 2.239 -25.212 1.00 57.62 81 LEU A CA 1
ATOM 636 C C . LEU A 1 81 ? 24.326 1.422 -24.135 1.00 57.62 81 LEU A C 1
ATOM 638 O O . LEU A 1 81 ? 25.016 2.009 -23.307 1.00 57.62 81 LEU A O 1
ATOM 642 N N . GLY A 1 82 ? 24.255 0.088 -24.170 1.00 58.72 82 GLY A N 1
ATOM 643 C CA . GLY A 1 82 ? 25.021 -0.792 -23.277 1.00 58.72 82 GLY A CA 1
ATOM 644 C C . GLY A 1 82 ? 24.160 -1.758 -22.462 1.00 58.72 82 GLY A C 1
ATOM 645 O O . GLY A 1 82 ? 22.933 -1.671 -22.446 1.00 58.72 82 GLY A O 1
ATOM 646 N N . GLU A 1 83 ? 24.816 -2.715 -21.799 1.00 61.97 83 GLU A N 1
ATOM 647 C CA . GLU A 1 83 ? 24.178 -3.754 -20.978 1.00 61.97 83 GLU A CA 1
ATOM 648 C C . GLU A 1 83 ? 23.664 -3.215 -19.627 1.00 61.97 83 GLU A C 1
ATOM 650 O O . GLU A 1 83 ? 24.076 -3.678 -18.564 1.00 61.97 83 GLU A O 1
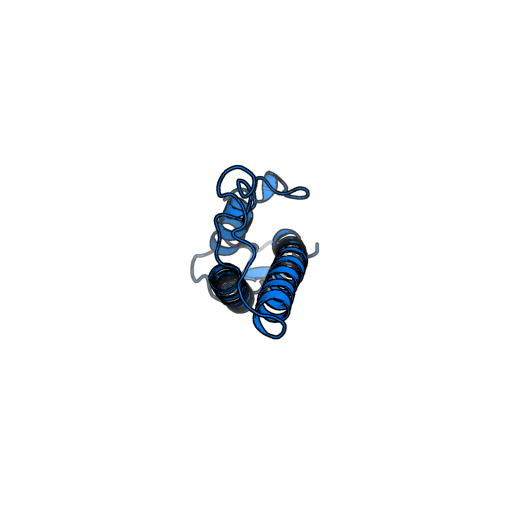ATOM 655 N N . ASP A 1 84 ? 22.748 -2.248 -19.644 1.00 77.88 84 ASP A N 1
ATOM 656 C CA . ASP A 1 84 ? 22.130 -1.753 -18.414 1.00 77.88 84 ASP A CA 1
ATOM 657 C C . ASP A 1 84 ? 20.931 -2.616 -18.002 1.00 77.88 84 ASP A C 1
ATOM 659 O O . ASP A 1 84 ? 20.113 -3.046 -18.820 1.00 77.88 84 ASP A O 1
ATOM 663 N N . PHE A 1 85 ? 20.805 -2.882 -16.703 1.00 79.31 85 PHE A N 1
ATOM 664 C CA . PHE A 1 85 ? 19.612 -3.504 -16.133 1.00 79.31 85 PHE A CA 1
ATOM 665 C C . PHE A 1 85 ? 18.623 -2.423 -15.716 1.00 79.31 85 PHE A C 1
ATOM 667 O O . PHE A 1 85 ? 18.992 -1.460 -15.046 1.00 79.31 85 PHE A O 1
ATOM 674 N N . ILE A 1 86 ? 17.352 -2.617 -16.058 1.00 83.69 86 ILE A N 1
ATOM 675 C CA . ILE A 1 86 ? 16.259 -1.765 -15.584 1.00 83.69 86 ILE A CA 1
ATOM 676 C C . ILE A 1 86 ? 15.302 -2.572 -14.713 1.00 83.69 86 ILE A C 1
ATOM 678 O O . ILE A 1 86 ? 15.115 -3.777 -14.911 1.00 83.69 86 ILE A O 1
ATOM 682 N N . GLU A 1 87 ? 14.677 -1.896 -13.755 1.00 87.69 87 GLU A N 1
ATOM 683 C CA . GLU A 1 87 ? 13.625 -2.475 -12.925 1.00 87.69 87 GLU A CA 1
ATOM 684 C C . GLU A 1 87 ? 12.262 -2.178 -13.552 1.00 87.69 87 GLU A C 1
ATOM 686 O O . GLU A 1 87 ? 11.880 -1.025 -13.778 1.00 87.69 87 GLU A O 1
ATOM 691 N N . ARG A 1 88 ? 11.532 -3.248 -13.869 1.00 87.94 88 ARG A N 1
ATOM 692 C CA . ARG A 1 88 ? 10.159 -3.194 -14.375 1.00 87.94 88 ARG A CA 1
ATOM 693 C C . ARG A 1 88 ? 9.209 -3.843 -13.393 1.00 87.94 88 ARG A C 1
ATOM 695 O O . ARG A 1 88 ? 9.602 -4.717 -12.629 1.00 87.94 88 ARG A O 1
ATOM 702 N N . CYS A 1 89 ? 7.946 -3.452 -13.431 1.00 90.25 89 CYS A N 1
ATOM 703 C CA . CYS A 1 89 ? 6.925 -4.181 -12.691 1.00 90.25 89 CYS A CA 1
ATOM 704 C C . CYS A 1 89 ? 6.643 -5.535 -13.361 1.00 90.25 89 CYS A C 1
ATOM 706 O O . CYS A 1 89 ? 6.445 -5.589 -14.571 1.00 90.25 89 CYS A O 1
ATOM 708 N N . SER A 1 90 ? 6.583 -6.616 -12.575 1.00 86.31 90 SER A N 1
ATOM 709 C CA . SER A 1 90 ? 6.303 -7.970 -13.091 1.00 86.31 90 SER A CA 1
ATOM 710 C C . SER A 1 90 ? 4.927 -8.150 -13.742 1.00 86.31 90 SER A C 1
ATOM 712 O O . SER A 1 90 ? 4.749 -9.085 -14.515 1.00 86.31 90 SER A O 1
ATOM 714 N N . MET A 1 91 ? 3.968 -7.280 -13.420 1.00 89.44 91 MET A N 1
ATOM 715 C CA . MET A 1 91 ? 2.561 -7.437 -13.804 1.00 89.44 91 MET A CA 1
ATOM 716 C C . MET A 1 91 ? 2.057 -6.376 -14.775 1.00 89.44 91 MET A C 1
ATOM 718 O O . MET A 1 91 ? 1.026 -6.563 -15.415 1.00 89.44 91 MET A O 1
ATOM 722 N N . CYS A 1 92 ? 2.753 -5.247 -14.889 1.00 87.50 92 CYS A N 1
ATOM 723 C CA . CYS A 1 92 ? 2.355 -4.199 -15.815 1.00 87.50 92 CYS A CA 1
ATOM 724 C C . CYS A 1 92 ? 2.907 -4.515 -17.209 1.00 87.50 92 CYS A C 1
ATOM 726 O O . CYS A 1 92 ? 4.104 -4.384 -17.443 1.00 87.50 92 CYS A O 1
ATOM 728 N N . ASP A 1 93 ? 2.017 -4.868 -18.134 1.00 68.44 93 ASP A N 1
ATOM 729 C CA . ASP A 1 93 ? 2.352 -5.158 -19.539 1.00 68.44 93 ASP A CA 1
ATOM 730 C C . ASP A 1 93 ? 2.554 -3.888 -20.395 1.00 68.44 93 ASP A C 1
ATOM 732 O O . ASP A 1 93 ? 2.853 -3.937 -21.584 1.00 68.44 93 ASP A O 1
ATOM 736 N N . GLN A 1 94 ? 2.393 -2.701 -19.802 1.00 64.50 94 GLN A N 1
ATOM 737 C CA . GLN A 1 94 ? 2.615 -1.444 -20.515 1.00 64.50 94 GLN A CA 1
ATOM 738 C C . GLN A 1 94 ? 4.116 -1.184 -20.647 1.00 64.50 94 GLN A C 1
ATOM 740 O O . GLN A 1 94 ? 4.850 -1.274 -19.669 1.00 64.50 94 GLN A O 1
ATOM 745 N N . PHE A 1 95 ? 4.596 -0.852 -21.845 1.00 59.69 95 PHE A N 1
ATOM 746 C CA . PHE A 1 95 ? 6.008 -0.562 -22.084 1.00 59.69 95 PHE A CA 1
ATOM 747 C C . PHE A 1 95 ? 6.239 0.957 -22.186 1.00 59.69 95 PHE A C 1
ATOM 749 O O . PHE A 1 95 ? 5.596 1.589 -23.025 1.00 59.69 95 PHE A O 1
ATOM 756 N N . PRO A 1 96 ? 7.167 1.553 -21.410 1.00 59.62 96 PRO A N 1
ATOM 757 C CA . PRO A 1 96 ? 7.930 0.966 -20.307 1.00 59.62 96 PRO A CA 1
ATOM 758 C C . PRO A 1 96 ? 7.215 1.123 -18.950 1.00 59.62 96 PRO A C 1
ATOM 760 O O . PRO A 1 96 ? 7.113 2.226 -18.419 1.00 59.62 96 PRO A O 1
ATOM 763 N N . ALA A 1 97 ? 6.801 0.022 -18.317 1.00 70.94 97 ALA A N 1
ATOM 764 C CA . ALA A 1 97 ? 6.346 0.017 -16.927 1.00 70.94 97 ALA A CA 1
ATOM 765 C C . ALA A 1 97 ? 7.559 0.027 -15.996 1.00 70.94 97 ALA A C 1
ATOM 767 O O . ALA A 1 97 ? 7.899 -0.976 -15.360 1.00 70.94 97 ALA A O 1
ATOM 768 N N . GLN A 1 98 ? 8.247 1.168 -15.974 1.00 84.62 98 GLN A N 1
ATOM 769 C CA . GLN A 1 98 ? 9.327 1.426 -15.036 1.00 84.62 98 GLN A CA 1
ATOM 770 C C . GLN A 1 98 ? 8.789 1.272 -13.612 1.00 84.62 98 GLN A C 1
ATOM 772 O O . GLN A 1 98 ? 7.715 1.776 -13.276 1.00 84.62 98 GLN A O 1
ATOM 777 N N . TYR A 1 99 ? 9.519 0.532 -12.786 1.00 87.94 99 TYR A N 1
ATOM 778 C CA . TYR A 1 99 ? 9.200 0.435 -11.374 1.00 87.94 99 TYR A CA 1
ATOM 779 C C . TYR A 1 99 ? 9.731 1.680 -10.630 1.00 87.94 99 TYR A C 1
ATOM 781 O O . TYR A 1 99 ? 10.826 2.140 -10.955 1.00 87.94 99 TYR A O 1
ATOM 789 N N . PRO A 1 100 ? 9.001 2.241 -9.645 1.00 91.88 100 PRO A N 1
ATOM 790 C CA . PRO A 1 100 ? 7.656 1.872 -9.199 1.00 91.88 100 PRO A CA 1
ATOM 791 C C . PRO A 1 100 ? 6.584 2.267 -10.224 1.00 91.88 100 PRO A C 1
ATOM 793 O O . PRO A 1 100 ? 6.529 3.416 -10.669 1.00 91.88 100 PRO A O 1
ATOM 796 N N . CYS A 1 101 ? 5.719 1.309 -10.570 1.00 91.75 101 CYS A N 1
ATOM 797 C CA . CYS A 1 101 ? 4.644 1.507 -11.545 1.00 91.75 101 CYS A CA 1
ATOM 798 C C . CYS A 1 101 ? 3.515 2.403 -11.003 1.00 91.75 101 CYS A C 1
ATOM 800 O O . CYS A 1 101 ? 3.413 2.641 -9.796 1.00 91.75 101 CYS A O 1
ATOM 802 N N . SER A 1 102 ? 2.629 2.860 -11.893 1.00 92.25 102 SER A N 1
ATOM 803 C CA . SER A 1 102 ? 1.498 3.737 -11.554 1.00 92.25 102 SER A CA 1
ATOM 804 C C . SER A 1 102 ? 0.603 3.171 -10.449 1.00 92.25 102 SER A C 1
ATOM 806 O O . SER A 1 102 ? 0.182 3.926 -9.581 1.00 92.25 102 SER A O 1
ATOM 808 N N . THR A 1 103 ? 0.370 1.854 -10.410 1.00 93.88 103 THR A N 1
ATOM 809 C CA . THR A 1 103 ? -0.400 1.212 -9.333 1.00 93.88 103 THR A CA 1
ATOM 810 C C . THR A 1 103 ? 0.237 1.445 -7.962 1.00 93.88 103 THR A C 1
ATOM 812 O O . THR A 1 103 ? -0.444 1.879 -7.037 1.00 93.88 103 THR A O 1
ATOM 815 N N . VAL A 1 104 ? 1.549 1.218 -7.829 1.00 94.56 104 VAL A N 1
ATOM 816 C CA . VAL A 1 104 ? 2.270 1.428 -6.559 1.00 94.56 104 VAL A CA 1
ATOM 817 C C . VAL A 1 104 ? 2.234 2.907 -6.162 1.00 94.56 104 VAL A C 1
ATOM 819 O O . VAL A 1 104 ? 1.971 3.230 -5.004 1.00 94.56 104 VAL A O 1
ATOM 822 N N . ARG A 1 105 ? 2.418 3.816 -7.129 1.00 94.62 105 ARG A N 1
ATOM 823 C CA . ARG A 1 105 ? 2.323 5.269 -6.905 1.00 94.62 105 ARG A CA 1
ATOM 824 C C . ARG A 1 105 ? 0.927 5.708 -6.464 1.00 94.62 105 ARG A C 1
ATOM 826 O O . ARG A 1 105 ? 0.803 6.534 -5.568 1.00 94.62 105 ARG A O 1
ATOM 833 N N . LEU A 1 106 ? -0.131 5.138 -7.042 1.00 95.94 106 LEU A N 1
ATOM 834 C CA . LEU A 1 106 ? -1.518 5.429 -6.666 1.00 95.94 106 LEU A CA 1
ATOM 835 C C . LEU A 1 106 ? -1.840 4.966 -5.242 1.00 95.94 106 LEU A C 1
ATOM 837 O O . LEU A 1 106 ? -2.524 5.687 -4.516 1.00 95.94 106 LEU A O 1
ATOM 841 N N . ILE A 1 107 ? -1.312 3.813 -4.818 1.00 96.75 107 ILE A N 1
ATOM 842 C CA . ILE A 1 107 ? -1.425 3.367 -3.423 1.00 96.75 107 ILE A CA 1
ATOM 843 C C . ILE A 1 107 ? -0.717 4.372 -2.510 1.00 96.75 107 ILE A C 1
ATOM 845 O O . ILE A 1 107 ? -1.345 4.910 -1.601 1.00 96.75 107 ILE A O 1
ATOM 849 N N . ALA A 1 108 ? 0.545 4.713 -2.797 1.00 96.88 108 ALA A N 1
ATOM 850 C CA . ALA A 1 108 ? 1.292 5.710 -2.024 1.00 96.88 108 ALA A CA 1
ATOM 851 C C . ALA A 1 108 ? 0.567 7.068 -1.956 1.00 96.88 108 ALA A C 1
ATOM 853 O O . ALA A 1 108 ? 0.501 7.686 -0.893 1.00 96.88 108 ALA A O 1
ATOM 854 N N . TRP A 1 109 ? -0.063 7.502 -3.053 1.00 96.94 109 TRP A N 1
ATOM 855 C CA . TRP A 1 109 ? -0.857 8.733 -3.119 1.00 96.94 109 TRP A CA 1
ATOM 856 C C . TRP A 1 109 ? -2.070 8.735 -2.176 1.00 96.94 109 TRP A C 1
ATOM 858 O O . TRP A 1 109 ? -2.453 9.788 -1.645 1.00 96.94 109 TRP A O 1
ATOM 868 N N . GLY A 1 110 ? -2.671 7.571 -1.909 1.00 96.50 110 GLY A N 1
ATOM 869 C CA . GLY A 1 110 ? -3.709 7.416 -0.881 1.00 96.50 110 GLY A CA 1
ATOM 870 C C . GLY A 1 110 ? -3.218 7.823 0.512 1.00 96.50 110 GLY A C 1
ATOM 871 O O . GLY A 1 110 ? -3.966 8.398 1.306 1.00 96.50 110 GLY A O 1
ATOM 872 N N . TYR A 1 111 ? -1.921 7.645 0.754 1.00 96.75 111 TYR A N 1
ATOM 873 C CA . TYR A 1 111 ? -1.229 7.944 2.002 1.00 96.75 111 TYR A CA 1
ATOM 874 C C . TYR A 1 111 ? -0.462 9.276 1.976 1.00 96.75 111 TYR A C 1
ATOM 876 O O . TYR A 1 111 ? 0.262 9.572 2.920 1.00 96.75 111 TYR A O 1
ATOM 884 N N . ARG A 1 112 ? -0.662 10.136 0.965 1.00 97.19 112 ARG A N 1
ATOM 885 C CA . ARG A 1 112 ? 0.073 11.413 0.781 1.00 97.19 112 ARG A CA 1
ATOM 886 C C . ARG A 1 112 ? 0.053 12.395 1.961 1.00 97.19 112 ARG A C 1
ATOM 888 O O . ARG A 1 112 ? 0.842 13.327 2.009 1.00 97.19 112 ARG A O 1
ATOM 895 N N . HIS A 1 113 ? -0.889 12.225 2.883 1.00 96.12 113 HIS A N 1
ATOM 896 C CA . HIS A 1 113 ? -1.040 13.047 4.085 1.00 96.12 113 HIS A CA 1
ATOM 897 C C . HIS A 1 113 ? -0.231 12.513 5.281 1.00 96.12 113 HIS A C 1
ATOM 899 O O . HIS A 1 113 ? -0.196 13.151 6.332 1.00 96.12 113 HIS A O 1
ATOM 905 N N . ARG 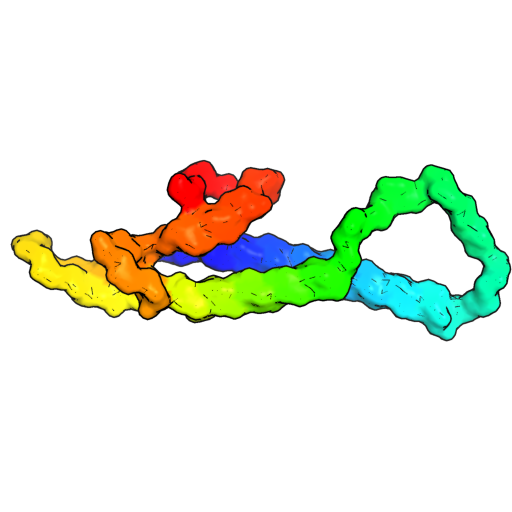A 1 114 ? 0.380 11.328 5.158 1.00 94.75 114 ARG A N 1
ATOM 906 C CA . ARG A 1 114 ? 1.198 10.717 6.205 1.00 94.75 114 ARG A CA 1
ATOM 907 C C . ARG A 1 114 ? 2.627 11.278 6.173 1.00 94.75 114 ARG A C 1
ATOM 909 O O . ARG A 1 114 ? 3.161 11.527 5.090 1.00 94.75 114 ARG A O 1
ATOM 916 N N . PRO A 1 115 ? 3.281 11.427 7.338 1.00 95.75 115 PRO A N 1
ATOM 917 C CA . PRO A 1 115 ? 4.700 11.765 7.397 1.00 95.75 115 PRO A CA 1
ATOM 918 C C . PRO A 1 115 ? 5.565 10.771 6.608 1.00 95.75 115 PRO A C 1
ATOM 920 O O . PRO A 1 115 ? 5.321 9.565 6.628 1.00 95.75 115 PRO A O 1
ATOM 923 N N . GLY A 1 116 ? 6.589 11.283 5.924 1.00 94.12 116 GLY A N 1
ATOM 924 C CA . GLY A 1 116 ? 7.517 10.478 5.121 1.00 94.12 116 GLY A CA 1
ATOM 925 C C . GLY A 1 116 ? 7.091 10.255 3.667 1.00 94.12 116 GLY A C 1
ATOM 926 O O . GLY A 1 116 ? 7.910 9.790 2.881 1.00 94.12 116 GLY A O 1
ATOM 927 N N . TYR A 1 117 ? 5.868 10.640 3.280 1.00 95.94 117 TYR A N 1
ATOM 928 C CA . TYR A 1 117 ? 5.486 10.683 1.868 1.00 95.94 117 TYR A CA 1
ATOM 929 C C . TYR A 1 117 ? 6.368 11.672 1.085 1.00 95.94 117 TYR A C 1
ATOM 931 O O . TYR A 1 117 ? 6.632 12.781 1.559 1.00 95.94 117 TYR A O 1
ATOM 939 N N . ARG A 1 118 ? 6.797 11.295 -0.127 1.00 94.94 118 ARG A N 1
ATOM 940 C CA . ARG A 1 118 ? 7.616 12.134 -1.019 1.00 94.94 118 ARG A CA 1
ATOM 941 C C . ARG A 1 118 ? 6.840 12.495 -2.283 1.00 94.94 118 ARG A C 1
ATOM 943 O O . ARG A 1 118 ? 6.269 11.626 -2.932 1.00 94.94 118 ARG A O 1
ATOM 950 N N . GLU A 1 119 ? 6.852 13.775 -2.664 1.00 94.69 119 GLU A N 1
ATOM 951 C CA . GLU A 1 119 ? 6.058 14.284 -3.800 1.00 94.69 119 GLU A CA 1
ATOM 952 C C . GLU A 1 119 ? 6.467 13.668 -5.147 1.00 94.69 119 GLU A C 1
ATOM 954 O O . GLU A 1 119 ? 5.643 13.527 -6.042 1.00 94.69 119 GLU A O 1
ATOM 959 N N . GLU A 1 120 ? 7.712 13.216 -5.278 1.00 92.88 120 GLU A N 1
ATOM 960 C CA . GLU A 1 120 ? 8.194 12.471 -6.448 1.00 92.88 120 GLU A CA 1
ATOM 961 C C . GLU A 1 120 ? 7.517 11.106 -6.659 1.00 92.88 120 GLU A C 1
ATOM 963 O O . GLU A 1 120 ? 7.615 10.536 -7.744 1.00 92.88 120 GLU A O 1
ATOM 968 N N . TRP A 1 121 ? 6.820 10.574 -5.649 1.00 93.00 121 TRP A N 1
ATOM 969 C CA . TRP A 1 121 ? 6.013 9.357 -5.776 1.00 93.00 121 TRP A CA 1
ATOM 970 C C . TRP A 1 121 ? 4.619 9.621 -6.341 1.00 93.00 121 TRP A C 1
ATOM 972 O O . TRP A 1 121 ? 3.842 8.679 -6.511 1.00 93.00 121 TRP A O 1
ATOM 982 N N . ARG A 1 122 ? 4.286 10.883 -6.628 1.00 92.62 122 ARG A N 1
ATOM 983 C CA . ARG A 1 122 ? 3.017 11.247 -7.245 1.00 92.62 122 ARG A CA 1
ATOM 984 C C . ARG A 1 122 ? 2.860 10.522 -8.597 1.00 92.62 122 ARG A C 1
ATOM 986 O O . ARG A 1 122 ? 3.839 10.439 -9.343 1.00 92.62 122 ARG A O 1
ATOM 993 N N . PRO A 1 123 ? 1.670 9.960 -8.893 1.00 89.38 123 PRO A N 1
ATOM 994 C CA . PRO A 1 123 ? 1.397 9.277 -10.156 1.00 89.38 123 PRO A CA 1
ATOM 995 C C . PRO A 1 123 ? 1.668 10.139 -11.388 1.00 89.38 123 PRO A C 1
ATOM 997 O O . PRO A 1 123 ? 1.309 11.340 -11.356 1.00 89.38 123 PRO A O 1
#

InterPro domains:
  IPR046193 Protein of unknown function DUF6221 [PF19730] (2-123)

Sequence (123 aa):
MMDEPTAWLREVWDADERSARAIDSASVILTIGDTVRGSIPPEDSKFRSLIDPTDLLARIDAERRILDVHRPVRVRSTGDLGEDFIERCSMCDQFPAQYPCSTVRLIAWGYRHRPGYREEWRP

pLDDT: mean 79.5, std 19.01, range [38.75, 98.19]

Foldseek 3Di:
DDQQLLVVLVVVLVVLLVVLVVVVVVVVVVVPDDDPDDPPPPPPPPDPPPDNSVNSNVVSVVVNVVDVQQDWDWDFDPDPPDRDTFTAGPNDPDPPRGPVGPVSLVVLVVVCVPPPRDPVSHD